Protein AF-A0A2V7Z4X5-F1 (afdb_monomer)

Secondary structure (DSSP, 8-state):
-HHHHHHHHHHHHHH-HHHHHHHHHHHHTT---------------TT-----------S--------HHHHHHHHHTT--TTSPP-------

Radius of gyration: 23.79 Å; Cα contacts (8 Å, |Δi|>4): 15; chains: 1; bounding box: 35×43×71 Å

Foldseek 3Di:
DVVVVVVVVVVVCVPDPPNVVVVVVCVVVVDDDDDDDDDDDPDPDPDDDDPDDPDPDDPDDPDDDQDPVNCVVCVVVPHHPPDDDDPDPPDD

Sequence (92 aa):
MLRELRRALSEAISESSEINRTLRKIREEGYSLYLLVDCKREIEDPEAVPLTAPRWPSSSEPTFQIDVRDLSFLKSIGIDPTRRLRRRKVTS

pLDDT: mean 78.41, std 15.67, range [45.25, 96.69]

Mean predicted aligned error: 17.59 Å

Solvent-accessible surface area (backbone atoms only — not comparable to full-atom values): 6427 Å² total; per-residue (Å²): 105,74,68,56,52,53,49,53,51,52,49,56,49,69,72,31,67,68,56,50,55,50,56,48,52,46,43,74,74,69,52,85,89,83,89,84,88,82,84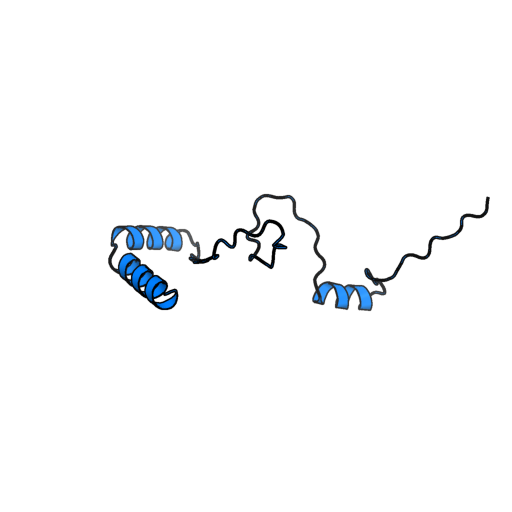,81,77,85,68,96,54,102,79,74,74,87,78,78,71,85,79,69,85,64,98,60,79,90,73,90,77,84,52,77,67,52,52,54,52,36,44,73,77,72,44,56,92,84,59,82,80,78,80,76,81,79,81,128

Structure (mmCIF, N/CA/C/O backbone):
data_AF-A0A2V7Z4X5-F1
#
_entry.id   AF-A0A2V7Z4X5-F1
#
loop_
_atom_site.group_PDB
_atom_site.id
_atom_site.type_symbol
_atom_site.label_atom_id
_atom_site.label_alt_id
_atom_site.label_comp_id
_atom_site.label_asym_id
_atom_site.label_entity_id
_atom_site.label_seq_id
_atom_site.pdbx_PDB_ins_code
_atom_site.Cartn_x
_atom_site.Cartn_y
_atom_site.Cartn_z
_atom_site.occupancy
_atom_site.B_iso_or_equiv
_atom_site.auth_seq_id
_atom_site.auth_comp_id
_atom_site.auth_asym_id
_atom_site.auth_atom_id
_atom_site.pdbx_PDB_model_num
ATOM 1 N N . MET A 1 1 ? 20.269 1.574 -0.510 1.00 75.69 1 MET A N 1
ATOM 2 C CA . MET A 1 1 ? 19.117 2.344 -1.035 1.00 75.69 1 MET A CA 1
ATOM 3 C C . MET A 1 1 ? 17.748 1.712 -0.791 1.00 75.69 1 MET A C 1
ATOM 5 O O . MET A 1 1 ? 17.093 2.140 0.141 1.00 75.69 1 MET A O 1
ATOM 9 N N . LEU A 1 2 ? 17.271 0.709 -1.549 1.00 79.62 2 LEU A N 1
ATOM 10 C CA . LEU A 1 2 ? 15.862 0.253 -1.419 1.00 79.62 2 LEU A CA 1
ATOM 11 C C . LEU A 1 2 ? 15.498 -0.283 -0.025 1.00 79.62 2 LEU A C 1
ATOM 13 O O . LEU A 1 2 ? 14.407 -0.038 0.483 1.00 79.62 2 LEU A O 1
ATOM 17 N N . ARG A 1 3 ? 16.434 -0.982 0.624 1.00 84.06 3 ARG A N 1
ATOM 18 C CA . ARG A 1 3 ? 16.268 -1.442 2.011 1.00 84.06 3 ARG A CA 1
ATOM 19 C C . ARG A 1 3 ? 16.202 -0.286 3.012 1.00 84.06 3 ARG A C 1
ATOM 21 O O . ARG A 1 3 ? 15.413 -0.352 3.947 1.00 84.06 3 ARG A O 1
ATOM 28 N N . GLU A 1 4 ? 17.004 0.757 2.810 1.00 86.62 4 GLU A N 1
ATOM 29 C CA . GLU A 1 4 ? 17.007 1.953 3.665 1.00 86.62 4 GLU A CA 1
ATOM 30 C C . GLU A 1 4 ? 15.722 2.754 3.477 1.00 86.62 4 GLU A C 1
ATOM 32 O O . GLU A 1 4 ? 15.101 3.116 4.467 1.00 86.62 4 GLU A O 1
ATOM 37 N N . LEU A 1 5 ? 15.264 2.937 2.233 1.00 86.94 5 LEU A N 1
ATOM 38 C CA . LEU A 1 5 ? 13.983 3.579 1.935 1.00 86.94 5 LEU A CA 1
ATOM 39 C C . LEU A 1 5 ? 12.820 2.819 2.579 1.00 86.94 5 LEU A C 1
ATOM 41 O O . LEU A 1 5 ? 11.973 3.425 3.225 1.00 86.94 5 LEU A O 1
ATOM 45 N N . ARG A 1 6 ? 12.801 1.483 2.463 1.00 85.88 6 ARG A N 1
ATOM 46 C CA . ARG A 1 6 ? 11.792 0.652 3.134 1.00 85.88 6 ARG A CA 1
ATOM 47 C C . ARG A 1 6 ? 11.815 0.854 4.649 1.00 85.88 6 ARG A C 1
ATOM 49 O O . ARG A 1 6 ? 10.751 0.946 5.255 1.00 85.88 6 ARG A O 1
ATOM 56 N N . ARG A 1 7 ? 13.004 0.892 5.257 1.00 89.75 7 ARG A N 1
ATOM 57 C CA . ARG A 1 7 ? 13.153 1.105 6.701 1.00 89.75 7 ARG A CA 1
ATOM 58 C C . ARG A 1 7 ? 12.644 2.490 7.106 1.00 89.75 7 ARG A C 1
ATOM 60 O O . ARG A 1 7 ? 11.796 2.559 7.984 1.00 89.75 7 ARG A O 1
ATOM 67 N N . ALA A 1 8 ? 13.083 3.540 6.415 1.00 92.19 8 ALA A N 1
ATOM 68 C CA . ALA A 1 8 ? 12.673 4.917 6.675 1.00 92.19 8 ALA A CA 1
ATOM 69 C C . ALA A 1 8 ? 11.159 5.119 6.500 1.00 92.19 8 ALA A C 1
ATOM 71 O O . ALA A 1 8 ? 10.520 5.741 7.341 1.00 92.19 8 ALA A O 1
ATOM 72 N N . LEU A 1 9 ? 10.559 4.534 5.455 1.00 90.25 9 LEU A N 1
ATOM 73 C CA . LEU A 1 9 ? 9.106 4.553 5.260 1.00 90.25 9 LEU A CA 1
ATOM 74 C C . LEU A 1 9 ? 8.369 3.833 6.390 1.00 90.25 9 LEU A C 1
ATOM 76 O O . LEU A 1 9 ? 7.367 4.337 6.886 1.00 90.25 9 LEU A O 1
ATOM 80 N N . SER A 1 10 ? 8.854 2.661 6.808 1.00 89.12 10 SER A N 1
ATOM 81 C CA . SER A 1 10 ? 8.236 1.910 7.904 1.00 89.12 10 SER A CA 1
ATOM 82 C C . SER A 1 10 ? 8.283 2.686 9.219 1.00 89.12 10 SER A C 1
ATOM 84 O O . SER A 1 10 ? 7.315 2.654 9.975 1.00 89.12 10 SER A O 1
ATOM 86 N N . GLU A 1 11 ? 9.393 3.367 9.490 1.00 94.00 11 GLU A N 1
ATOM 87 C CA . GLU A 1 11 ? 9.598 4.188 10.685 1.00 94.00 11 GLU A CA 1
ATOM 88 C C . GLU A 1 11 ? 8.674 5.413 10.665 1.00 94.00 11 GLU A C 1
ATOM 90 O O . GLU A 1 11 ? 7.851 5.564 11.565 1.00 94.00 11 GLU A O 1
ATOM 95 N N . ALA A 1 12 ? 8.661 6.173 9.565 1.00 93.31 12 ALA A N 1
ATOM 96 C CA . ALA A 1 12 ? 7.779 7.329 9.387 1.00 93.31 12 ALA A CA 1
ATOM 97 C C . ALA A 1 12 ? 6.280 6.978 9.484 1.00 93.31 12 ALA A C 1
ATOM 99 O O . ALA A 1 12 ? 5.497 7.721 10.079 1.00 93.31 12 ALA A O 1
ATOM 100 N N . ILE A 1 13 ? 5.862 5.834 8.927 1.00 91.00 13 ILE A N 1
ATOM 101 C CA . ILE A 1 13 ? 4.478 5.344 9.053 1.00 91.00 13 ILE A CA 1
ATOM 102 C C . ILE A 1 13 ? 4.161 4.995 10.509 1.00 91.00 13 ILE A C 1
ATOM 104 O O . ILE A 1 13 ? 3.078 5.320 10.995 1.00 91.00 13 ILE A O 1
ATOM 108 N N . SER A 1 14 ? 5.092 4.337 11.200 1.00 89.94 14 SER A N 1
ATOM 109 C CA . SER A 1 14 ? 4.885 3.895 12.582 1.00 89.94 14 SER A CA 1
ATOM 110 C C . SER A 1 14 ? 4.796 5.076 13.550 1.00 89.94 14 SER A C 1
ATOM 112 O O . SER A 1 14 ? 3.980 5.039 14.468 1.00 89.94 14 SER A O 1
ATOM 114 N N . GLU A 1 15 ? 5.577 6.133 13.322 1.00 95.62 15 GLU A N 1
ATOM 115 C CA . GLU A 1 15 ? 5.591 7.351 14.143 1.00 95.62 15 GLU A CA 1
ATOM 116 C C . GLU A 1 15 ? 4.387 8.271 13.887 1.00 95.62 15 GLU A C 1
ATOM 118 O O . GLU A 1 15 ? 3.993 9.047 14.761 1.00 95.62 15 GLU A O 1
ATOM 123 N N . SER A 1 16 ? 3.750 8.172 12.717 1.00 96.38 16 SER A N 1
ATOM 124 C CA . SER A 1 16 ? 2.594 9.002 12.380 1.00 96.38 16 SER A CA 1
ATOM 125 C C . SER A 1 16 ? 1.299 8.470 13.002 1.00 96.38 16 SER A C 1
ATOM 127 O O . SER A 1 16 ? 0.703 7.480 12.565 1.00 96.38 16 SER A O 1
ATOM 129 N N . SER A 1 17 ? 0.805 9.175 14.019 1.00 94.81 17 SER A N 1
ATOM 130 C CA . SER A 1 17 ? -0.480 8.874 14.663 1.00 94.81 17 SER A CA 1
ATOM 131 C C . SER A 1 17 ? -1.673 9.029 13.708 1.00 94.81 17 SER A C 1
ATOM 133 O O . SER A 1 17 ? -2.641 8.268 13.791 1.00 94.81 17 SER A O 1
ATOM 135 N N . GLU A 1 18 ? -1.592 9.968 12.764 1.00 96.69 18 GLU A N 1
ATOM 136 C CA . GLU A 1 18 ? -2.625 10.212 11.756 1.00 96.69 18 GLU A CA 1
ATOM 137 C C . GLU A 1 18 ? -2.738 9.054 10.758 1.00 96.69 18 GLU A C 1
ATOM 139 O O . GLU A 1 18 ? -3.842 8.553 10.512 1.00 96.69 18 GLU A O 1
ATOM 144 N N . ILE A 1 19 ? -1.602 8.566 10.242 1.00 93.94 19 ILE A N 1
ATOM 145 C CA . ILE A 1 19 ? -1.578 7.408 9.339 1.00 93.94 19 ILE A CA 1
ATOM 146 C C . ILE A 1 19 ? -2.141 6.184 10.062 1.00 93.94 19 ILE A C 1
ATOM 148 O O . ILE A 1 19 ? -3.046 5.528 9.547 1.00 93.94 19 ILE A O 1
ATOM 152 N N . ASN A 1 20 ? -1.693 5.920 11.290 1.00 92.38 20 ASN A N 1
ATOM 153 C CA . ASN A 1 20 ? -2.185 4.798 12.091 1.00 92.38 20 ASN A CA 1
ATOM 154 C C . ASN A 1 20 ? -3.703 4.849 12.329 1.00 92.38 20 ASN A C 1
ATOM 156 O O . ASN A 1 20 ? -4.380 3.818 12.253 1.00 92.38 20 ASN A O 1
ATOM 160 N N . ARG A 1 21 ? -4.265 6.040 12.581 1.00 95.94 21 ARG A N 1
ATOM 161 C CA . ARG A 1 21 ? -5.717 6.226 12.730 1.00 95.94 21 ARG A CA 1
ATOM 162 C C . ARG A 1 21 ? -6.458 5.876 11.441 1.00 95.94 21 ARG A C 1
ATOM 164 O O . ARG A 1 21 ? -7.491 5.213 11.498 1.00 95.94 21 ARG A O 1
ATOM 171 N N . THR A 1 22 ? -5.939 6.299 10.295 1.00 94.94 22 THR A N 1
ATOM 172 C CA . THR A 1 22 ? -6.550 6.038 8.985 1.00 94.94 22 THR A CA 1
ATOM 173 C C . THR A 1 22 ? -6.447 4.563 8.594 1.00 94.94 22 THR A C 1
ATOM 175 O O . THR A 1 22 ? -7.454 3.965 8.223 1.00 94.94 22 THR A O 1
ATOM 178 N N . LEU A 1 23 ? -5.279 3.934 8.776 1.00 91.62 23 LEU A N 1
ATOM 179 C CA . LEU A 1 23 ? -5.086 2.496 8.543 1.00 91.62 23 LEU A CA 1
ATOM 180 C C . LEU A 1 23 ? -6.052 1.652 9.384 1.00 91.62 23 LEU A C 1
ATOM 182 O O . LEU A 1 23 ? -6.572 0.642 8.910 1.00 91.62 23 LEU A O 1
ATOM 186 N N . ARG A 1 24 ? -6.315 2.068 10.630 1.00 92.69 24 ARG A N 1
ATOM 187 C CA . ARG A 1 24 ? -7.273 1.386 11.502 1.00 92.69 24 ARG A CA 1
ATOM 188 C C . ARG A 1 24 ? -8.694 1.456 10.951 1.00 92.69 24 ARG A C 1
ATOM 190 O O . ARG A 1 24 ? -9.315 0.407 10.848 1.00 92.69 24 ARG A O 1
ATOM 197 N N . LYS A 1 25 ? -9.164 2.640 10.548 1.00 96.62 25 LYS A N 1
ATOM 198 C CA . LYS A 1 25 ? -10.495 2.805 9.938 1.00 96.62 25 LYS A CA 1
ATOM 199 C C . LYS A 1 25 ? -10.666 1.922 8.703 1.00 96.62 25 LYS A C 1
ATOM 201 O O . LYS A 1 25 ? -11.635 1.185 8.606 1.00 96.62 25 LYS A O 1
ATOM 206 N N . ILE A 1 26 ? -9.669 1.912 7.815 1.00 94.62 26 ILE A N 1
ATOM 207 C CA . ILE A 1 26 ? -9.697 1.087 6.598 1.00 94.62 26 ILE A CA 1
ATOM 208 C C . ILE A 1 26 ? -9.805 -0.410 6.944 1.00 94.62 26 ILE A C 1
ATOM 210 O O . ILE A 1 26 ? -10.549 -1.149 6.302 1.00 94.62 26 ILE A O 1
ATOM 214 N N . ARG A 1 27 ? -9.101 -0.868 7.988 1.00 91.88 27 ARG A N 1
ATOM 215 C CA . ARG A 1 27 ? -9.218 -2.253 8.472 1.00 91.88 27 ARG A CA 1
ATOM 216 C C . ARG A 1 27 ? -10.566 -2.549 9.130 1.00 9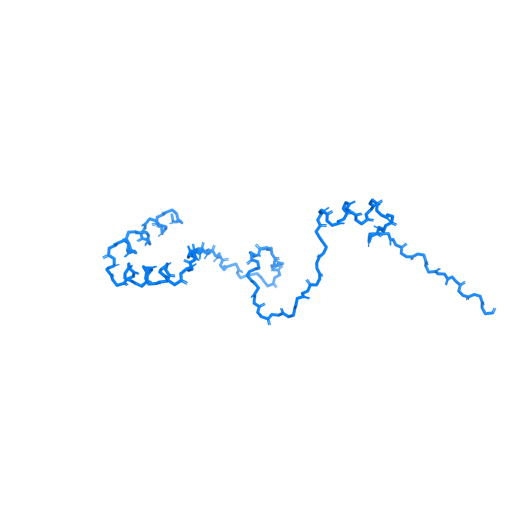1.88 27 ARG A C 1
ATOM 218 O O . ARG A 1 27 ? -11.063 -3.658 8.974 1.00 91.88 27 ARG A O 1
ATOM 225 N N . GLU A 1 28 ? -11.133 -1.601 9.873 1.00 96.44 28 GLU A N 1
ATOM 226 C CA . GLU A 1 28 ? -12.470 -1.717 10.483 1.00 96.44 28 GLU A CA 1
ATOM 227 C C . GLU A 1 28 ? -13.570 -1.809 9.417 1.00 96.44 28 GLU A C 1
ATOM 229 O O . GLU A 1 28 ? -14.541 -2.536 9.599 1.00 96.44 28 GLU A O 1
ATOM 234 N N . GLU A 1 29 ? -13.370 -1.165 8.268 1.00 96.19 29 GLU A N 1
ATOM 235 C CA . GLU A 1 29 ? -14.220 -1.294 7.079 1.00 96.19 29 GLU A CA 1
ATOM 236 C C . GLU A 1 29 ? -14.016 -2.627 6.321 1.00 96.19 29 GLU A C 1
ATOM 238 O O . GLU A 1 29 ? -14.715 -2.901 5.348 1.00 96.19 29 GLU A O 1
ATOM 243 N N . GLY A 1 30 ? -13.092 -3.485 6.773 1.00 94.31 30 GLY A N 1
ATOM 244 C CA . GLY A 1 30 ? -12.862 -4.828 6.229 1.00 94.31 30 GLY A CA 1
ATOM 245 C C . GLY A 1 30 ? -11.828 -4.905 5.104 1.00 94.31 30 GLY A C 1
ATOM 246 O O . GLY A 1 30 ? -11.624 -5.978 4.532 1.00 94.31 30 GLY A O 1
ATOM 247 N N . TYR A 1 31 ? -11.139 -3.809 4.786 1.00 93.50 31 TYR A N 1
ATOM 248 C CA . TYR A 1 31 ? -10.126 -3.801 3.734 1.00 93.50 31 TYR A CA 1
ATOM 249 C C . TYR A 1 31 ? -8.757 -4.275 4.238 1.00 93.50 31 TYR A C 1
ATOM 251 O O . TYR A 1 31 ? -8.345 -4.031 5.375 1.00 93.50 31 TYR A O 1
ATOM 259 N N . SER A 1 32 ? -8.010 -4.920 3.340 1.00 87.44 32 SER A N 1
ATOM 260 C CA . SER A 1 32 ? -6.595 -5.252 3.532 1.00 87.44 32 SER A CA 1
ATOM 261 C C . SER A 1 32 ? -5.726 -4.318 2.695 1.00 87.44 32 SER A C 1
ATOM 263 O O . SER A 1 32 ? -5.969 -4.137 1.505 1.00 87.44 32 SER A O 1
ATOM 265 N N . LEU A 1 33 ? -4.710 -3.724 3.319 1.00 83.69 33 LEU A N 1
ATOM 266 C CA . LEU A 1 33 ? -3.829 -2.734 2.699 1.00 83.69 33 LEU 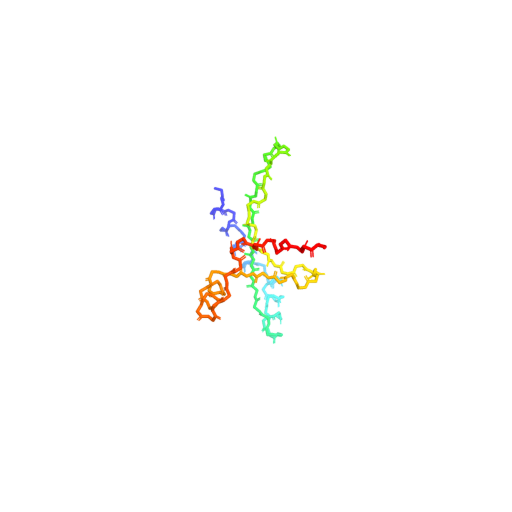A CA 1
ATOM 267 C C . LEU A 1 33 ? -2.480 -3.345 2.325 1.00 83.69 33 LEU A C 1
ATOM 269 O O . LEU A 1 33 ? -1.846 -4.018 3.137 1.00 83.69 33 LEU A O 1
ATOM 273 N N . TYR A 1 34 ? -2.016 -3.024 1.119 1.00 82.44 34 TYR A N 1
ATOM 274 C CA . TYR A 1 34 ? -0.688 -3.365 0.624 1.00 82.44 34 TYR A CA 1
ATOM 275 C C . TYR A 1 34 ? -0.053 -2.120 0.008 1.00 82.44 34 TYR A C 1
ATOM 277 O O . TYR A 1 34 ? -0.648 -1.491 -0.865 1.00 82.44 34 TYR A O 1
ATOM 285 N N . LEU A 1 35 ? 1.156 -1.774 0.450 1.00 81.19 35 LEU A N 1
ATOM 286 C CA . LEU A 1 35 ? 1.942 -0.690 -0.134 1.00 81.19 35 LEU A CA 1
ATOM 287 C C . LEU A 1 35 ? 3.040 -1.300 -1.007 1.00 81.19 35 LEU A C 1
ATOM 289 O O . LEU A 1 35 ? 3.935 -1.979 -0.499 1.00 81.19 35 LEU A O 1
ATOM 293 N N . LEU A 1 36 ? 2.964 -1.071 -2.317 1.00 82.06 36 LEU A N 1
ATOM 294 C CA . LEU A 1 36 ? 4.000 -1.478 -3.260 1.00 82.06 36 LEU A CA 1
ATOM 295 C C . LEU A 1 36 ? 4.901 -0.279 -3.549 1.00 82.06 36 LEU A C 1
ATOM 297 O O . LEU A 1 36 ? 4.436 0.748 -4.033 1.00 82.06 36 LEU A O 1
ATOM 301 N N . VAL A 1 37 ? 6.191 -0.424 -3.258 1.00 77.31 37 VAL A N 1
ATOM 302 C CA . VAL A 1 37 ? 7.207 0.563 -3.627 1.00 77.31 37 VAL A CA 1
ATOM 303 C C . VAL A 1 37 ? 7.934 0.023 -4.849 1.00 77.31 37 VAL A C 1
ATOM 305 O O . VAL A 1 37 ? 8.711 -0.924 -4.731 1.00 77.31 37 VAL A O 1
ATOM 308 N N . ASP A 1 38 ? 7.647 0.601 -6.012 1.00 75.94 38 ASP A N 1
ATOM 309 C CA . ASP A 1 38 ? 8.372 0.321 -7.249 1.00 75.94 38 ASP A CA 1
ATOM 310 C C . ASP A 1 38 ? 9.380 1.446 -7.505 1.00 75.94 38 ASP A C 1
ATOM 312 O O . ASP A 1 38 ? 9.056 2.631 -7.413 1.00 75.94 38 ASP A O 1
ATOM 316 N N . CYS A 1 39 ? 10.621 1.072 -7.794 1.00 74.00 39 CYS A N 1
ATOM 317 C CA . CYS A 1 39 ? 11.685 2.008 -8.122 1.00 74.00 39 CYS A CA 1
ATOM 318 C C . CYS A 1 39 ? 12.206 1.649 -9.504 1.00 74.00 39 CYS A C 1
ATOM 320 O O . CYS A 1 39 ? 13.138 0.855 -9.650 1.00 74.00 39 CYS A O 1
ATOM 322 N N . LYS A 1 40 ? 11.598 2.253 -10.523 1.00 78.00 40 LYS A N 1
ATOM 323 C CA . LYS A 1 40 ? 12.105 2.167 -11.885 1.00 78.00 40 LYS A CA 1
ATOM 324 C C . LYS A 1 40 ? 13.195 3.208 -12.059 1.00 78.00 40 LYS A C 1
ATOM 326 O O . LYS A 1 40 ? 12.997 4.387 -11.785 1.00 78.00 40 LYS A O 1
ATOM 331 N N . ARG A 1 41 ? 14.361 2.753 -12.502 1.00 74.75 41 ARG A N 1
ATOM 332 C CA . ARG A 1 41 ? 15.375 3.650 -13.039 1.00 74.75 41 ARG A CA 1
ATOM 333 C C . ARG A 1 41 ? 14.833 4.133 -14.378 1.00 74.75 41 ARG A C 1
ATOM 335 O O . ARG A 1 41 ? 14.575 3.296 -15.239 1.00 74.75 41 ARG A O 1
ATOM 342 N N . GLU A 1 42 ? 14.631 5.436 -14.536 1.00 63.53 42 GLU A N 1
ATOM 343 C CA . GLU A 1 42 ? 14.426 6.014 -15.863 1.00 63.53 42 GLU A CA 1
ATOM 344 C C . GLU A 1 42 ? 15.696 5.731 -16.664 1.00 63.53 42 GLU A C 1
ATOM 346 O O . GLU A 1 42 ? 16.759 6.307 -16.436 1.00 63.53 42 GLU A O 1
ATOM 351 N N . ILE A 1 43 ? 15.615 4.715 -17.513 1.00 59.03 43 ILE A N 1
ATOM 352 C CA . ILE A 1 43 ? 16.530 4.553 -18.624 1.00 59.03 43 ILE A CA 1
ATOM 353 C C . ILE A 1 43 ? 15.830 5.317 -19.741 1.00 59.03 43 ILE A C 1
ATOM 355 O O . ILE A 1 43 ? 14.749 4.915 -20.169 1.00 59.03 43 ILE A O 1
ATOM 359 N N . GLU A 1 44 ? 16.398 6.447 -20.151 1.00 54.66 44 GLU A N 1
ATOM 360 C CA . GLU A 1 44 ? 16.041 7.094 -21.412 1.00 54.66 44 GLU A CA 1
ATOM 361 C C . GLU A 1 44 ? 16.449 6.146 -22.550 1.00 54.66 44 GLU A C 1
ATOM 363 O O . GLU A 1 44 ? 17.531 6.261 -23.115 1.00 54.66 44 GLU A O 1
ATOM 368 N N . ASP A 1 45 ? 15.621 5.142 -22.832 1.00 51.22 45 ASP A N 1
ATOM 369 C CA . ASP A 1 45 ? 15.760 4.290 -24.008 1.00 51.22 45 ASP A CA 1
ATOM 370 C C . ASP A 1 45 ? 14.366 4.077 -24.628 1.00 51.22 45 ASP A C 1
ATOM 37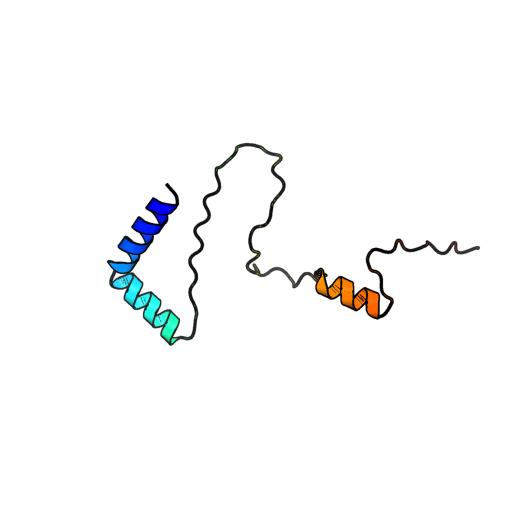2 O O . ASP A 1 45 ? 13.505 3.442 -24.006 1.00 51.22 45 ASP A O 1
ATOM 376 N N . PRO A 1 46 ? 14.086 4.651 -25.813 1.00 52.84 46 PRO A N 1
ATOM 377 C CA . PRO A 1 46 ? 12.756 4.647 -26.421 1.00 52.84 46 PRO A CA 1
ATOM 378 C C . PRO A 1 46 ? 12.252 3.267 -26.899 1.00 52.84 46 PRO A C 1
ATOM 380 O O . PRO A 1 46 ? 11.145 3.200 -27.429 1.00 52.84 46 PRO A O 1
ATOM 383 N N . GLU A 1 47 ? 12.988 2.166 -26.688 1.00 49.91 47 GLU A N 1
ATOM 384 C CA . GLU A 1 47 ? 12.587 0.804 -27.101 1.00 49.91 47 GLU A CA 1
ATOM 385 C C . GLU A 1 47 ? 12.475 -0.238 -25.961 1.00 49.91 47 GLU A C 1
ATOM 387 O O . GLU A 1 47 ? 12.584 -1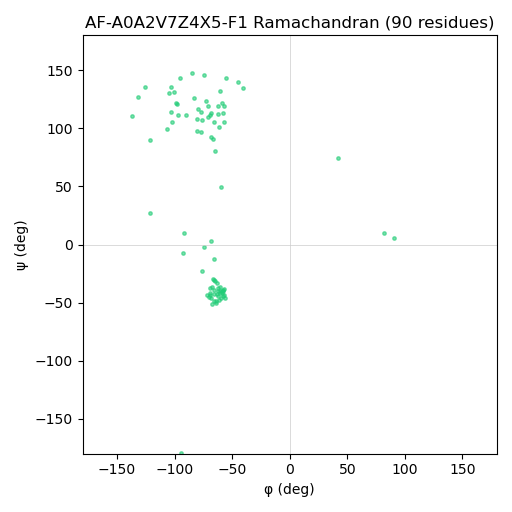.448 -26.179 1.00 49.91 47 GLU A O 1
ATOM 392 N N . ALA A 1 48 ? 12.197 0.173 -24.720 1.00 48.06 48 ALA A N 1
ATOM 393 C CA . ALA A 1 48 ? 12.005 -0.784 -23.625 1.00 48.06 48 ALA A CA 1
ATOM 394 C C . ALA A 1 48 ? 10.586 -1.405 -23.603 1.00 48.06 48 ALA A C 1
ATOM 396 O O . ALA A 1 48 ? 9.628 -0.857 -23.057 1.00 48.06 48 ALA A O 1
ATOM 397 N N . VAL A 1 49 ? 10.480 -2.607 -24.176 1.00 53.69 49 VAL A N 1
ATOM 398 C CA . VAL A 1 49 ? 9.371 -3.576 -24.059 1.00 53.69 49 VAL A CA 1
ATOM 399 C C . VAL A 1 49 ? 8.824 -3.659 -22.615 1.00 53.69 49 VAL A C 1
ATOM 401 O O . VAL A 1 49 ? 9.615 -3.794 -21.677 1.00 53.69 49 VAL A O 1
ATOM 404 N N . PRO A 1 50 ? 7.493 -3.656 -22.379 1.00 47.91 50 PRO A N 1
ATOM 405 C CA . PRO A 1 50 ? 6.955 -3.655 -21.023 1.00 47.91 50 PRO A CA 1
ATOM 406 C C . PRO A 1 50 ? 7.039 -5.054 -20.398 1.00 47.91 50 PRO A C 1
ATOM 408 O O . PRO A 1 50 ? 6.160 -5.901 -20.574 1.00 47.91 50 PRO A O 1
ATOM 411 N N . LEU A 1 51 ? 8.090 -5.292 -19.615 1.00 55.41 51 LEU A N 1
ATOM 412 C CA . LEU A 1 51 ? 8.174 -6.439 -18.716 1.00 55.41 51 LEU A CA 1
ATOM 413 C C . LEU A 1 51 ? 7.302 -6.190 -17.474 1.00 55.41 51 LEU A C 1
ATOM 415 O O . LEU A 1 51 ? 7.626 -5.384 -16.606 1.00 55.41 51 LEU A O 1
ATOM 419 N N . THR A 1 52 ? 6.176 -6.908 -17.429 1.00 54.19 52 THR A N 1
ATOM 420 C CA . THR A 1 52 ? 5.515 -7.435 -16.218 1.00 54.19 52 THR A CA 1
ATOM 421 C C . THR A 1 52 ? 5.439 -6.498 -15.006 1.00 54.19 52 THR A C 1
ATOM 423 O O . THR A 1 52 ? 6.082 -6.726 -13.984 1.00 54.1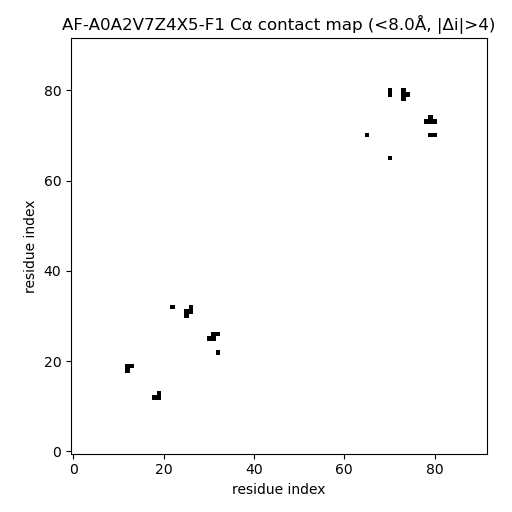9 52 THR A O 1
ATOM 426 N N . ALA A 1 53 ? 4.560 -5.498 -15.073 1.00 53.38 53 ALA A N 1
ATOM 427 C CA . ALA A 1 53 ? 3.931 -4.968 -13.865 1.00 53.38 53 ALA A CA 1
ATOM 428 C C . ALA A 1 53 ? 2.865 -5.969 -13.362 1.00 53.38 53 ALA A C 1
ATOM 430 O O . ALA A 1 53 ? 2.195 -6.595 -14.194 1.00 53.38 53 ALA A O 1
ATOM 431 N N . PRO A 1 54 ? 2.648 -6.120 -12.041 1.00 45.25 54 PRO A N 1
ATOM 432 C CA . PRO A 1 54 ? 1.440 -6.762 -11.550 1.00 45.25 54 PRO A CA 1
ATOM 433 C C . PRO A 1 54 ? 0.257 -5.904 -12.004 1.00 45.25 54 PRO A C 1
ATOM 435 O O . PRO A 1 54 ? 0.114 -4.754 -11.593 1.00 45.25 54 PRO A O 1
ATOM 438 N N . ARG A 1 55 ? -0.558 -6.445 -12.914 1.00 52.03 55 ARG A N 1
ATOM 439 C CA . ARG A 1 55 ? -1.773 -5.787 -13.392 1.00 52.03 55 ARG A CA 1
ATOM 440 C C . ARG A 1 55 ? -2.765 -5.755 -12.235 1.00 52.03 55 ARG A C 1
ATOM 442 O O . ARG A 1 55 ?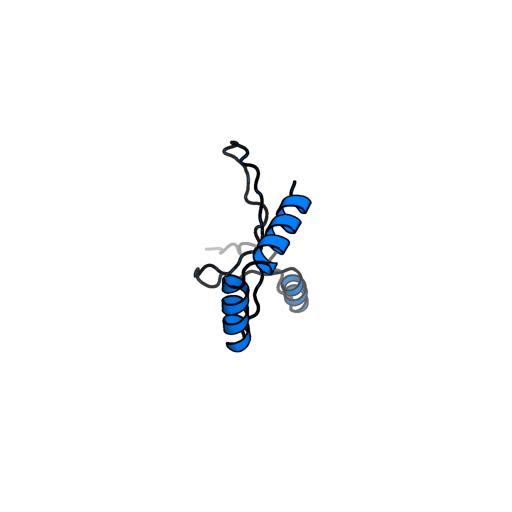 -3.508 -6.708 -12.025 1.00 52.03 55 ARG A O 1
ATOM 449 N N . TRP A 1 56 ? -2.773 -4.673 -11.465 1.00 47.50 56 TRP A N 1
ATOM 450 C CA . TRP A 1 56 ? -4.019 -4.275 -10.822 1.00 47.50 56 TRP A CA 1
ATOM 451 C C . TRP A 1 56 ? -5.016 -4.010 -11.950 1.00 47.50 56 TRP A C 1
ATOM 453 O O . TRP A 1 56 ? -4.624 -3.367 -12.929 1.00 47.50 56 TRP A O 1
ATOM 463 N N . PRO A 1 57 ? -6.248 -4.541 -11.885 1.00 49.81 57 PRO A N 1
ATOM 464 C CA . PRO A 1 57 ? -7.236 -4.275 -12.911 1.00 49.81 57 PRO A CA 1
ATOM 465 C C . PRO A 1 57 ? -7.599 -2.790 -12.822 1.00 49.81 57 PRO A C 1
ATOM 467 O O . PRO A 1 57 ? -8.486 -2.389 -12.074 1.00 49.81 57 PRO A O 1
ATOM 470 N N . SER A 1 58 ? -6.880 -1.955 -13.575 1.00 53.31 58 SER A N 1
ATOM 471 C CA . SER A 1 58 ? -7.452 -0.718 -14.077 1.00 53.31 58 SER A CA 1
ATOM 472 C C . SER A 1 58 ? -8.710 -1.109 -14.846 1.00 53.31 58 SER A C 1
ATOM 474 O O . SER A 1 58 ? -8.751 -2.175 -15.464 1.00 53.31 58 SER A O 1
ATOM 476 N N . SER A 1 59 ? -9.737 -0.273 -14.738 1.00 57.94 59 SER A N 1
ATOM 477 C CA . SER A 1 59 ? -11.109 -0.420 -15.237 1.00 57.94 59 SER A CA 1
ATOM 478 C C . SER A 1 59 ? -11.233 -0.582 -16.765 1.00 57.94 59 SER A C 1
ATOM 480 O O . SER A 1 59 ? -11.993 0.126 -17.418 1.00 57.94 59 SER A O 1
ATOM 482 N N . SER A 1 60 ? -10.457 -1.487 -17.346 1.00 60.50 60 SER A N 1
ATOM 483 C CA . SER A 1 60 ? -10.529 -1.946 -18.723 1.00 60.50 60 SER A CA 1
ATOM 484 C C . SER A 1 60 ? -11.361 -3.224 -18.760 1.00 60.50 60 SER A C 1
ATOM 486 O O . SER A 1 60 ? -11.322 -4.020 -17.818 1.00 60.50 60 SER A O 1
ATOM 488 N N . GLU A 1 61 ? -12.159 -3.383 -19.816 1.00 67.62 61 GLU A N 1
ATOM 489 C CA . GLU A 1 61 ? -13.004 -4.558 -20.033 1.00 67.62 61 GLU A CA 1
ATOM 490 C C . GLU A 1 61 ? -12.239 -5.858 -19.748 1.00 67.62 61 GLU A C 1
ATOM 492 O O . GLU A 1 61 ? -11.056 -5.965 -20.101 1.00 67.62 61 GLU A O 1
ATOM 497 N N . PRO A 1 62 ? -12.886 -6.855 -19.115 1.00 65.06 62 PRO A N 1
ATOM 498 C CA . PRO A 1 62 ? -12.238 -8.115 -18.795 1.00 65.06 62 PRO A CA 1
ATOM 499 C C . PRO A 1 62 ? -11.694 -8.742 -20.079 1.00 65.06 62 PRO A C 1
ATOM 501 O O . PRO A 1 62 ? -12.431 -9.258 -20.917 1.00 65.06 62 PRO A O 1
ATOM 504 N N . THR A 1 63 ? -10.375 -8.679 -20.243 1.00 77.75 63 THR A N 1
ATOM 505 C CA . THR A 1 63 ? -9.701 -9.310 -21.369 1.00 77.75 63 THR A CA 1
ATOM 506 C C . THR A 1 63 ? -9.575 -10.784 -21.041 1.00 77.75 63 THR A C 1
ATOM 508 O O . THR A 1 63 ? -8.891 -11.146 -20.083 1.00 77.75 63 THR A O 1
ATOM 511 N N . PHE A 1 64 ? -10.224 -11.636 -21.829 1.00 81.25 64 PHE A N 1
ATOM 512 C CA . PHE A 1 64 ? -10.040 -13.074 -21.709 1.00 81.25 64 PHE A CA 1
ATOM 513 C C . PHE A 1 64 ? -8.560 -13.422 -21.927 1.00 81.25 64 PHE A C 1
ATOM 515 O O . PHE A 1 64 ? -7.980 -13.103 -22.967 1.00 81.25 64 PHE A O 1
ATOM 522 N N . GLN A 1 65 ? -7.945 -14.052 -20.928 1.00 82.56 65 GLN A N 1
ATOM 523 C CA . GLN A 1 65 ? -6.564 -14.524 -20.965 1.00 82.56 65 GLN A CA 1
ATOM 524 C C . GLN A 1 65 ? -6.554 -16.005 -20.611 1.00 82.56 65 GLN A C 1
ATOM 526 O O . GLN A 1 65 ? -7.229 -16.415 -19.675 1.00 82.56 65 GLN A O 1
ATOM 531 N N . ILE A 1 66 ? -5.795 -16.785 -21.376 1.00 84.31 66 ILE A N 1
ATOM 532 C CA . ILE A 1 66 ? -5.594 -18.217 -21.145 1.00 84.31 66 ILE A CA 1
ATOM 533 C C . ILE A 1 66 ? -4.257 -18.370 -20.423 1.00 84.31 66 ILE A C 1
ATOM 535 O O . ILE A 1 66 ? -3.226 -17.951 -20.962 1.00 84.31 66 ILE A O 1
ATOM 539 N N . ASP A 1 67 ? -4.259 -18.969 -19.233 1.00 86.94 67 ASP A N 1
ATOM 540 C CA . ASP A 1 67 ? -3.036 -19.286 -18.495 1.00 86.94 67 ASP A CA 1
ATOM 541 C C . ASP A 1 67 ? -2.544 -20.733 -18.742 1.00 86.94 67 ASP A C 1
ATOM 543 O O . ASP A 1 67 ? -3.105 -21.505 -19.523 1.00 86.94 67 ASP A O 1
ATOM 547 N N . VAL A 1 68 ? -1.436 -21.126 -18.102 1.00 86.19 68 VAL A N 1
ATOM 548 C CA . VAL A 1 68 ? -0.826 -22.460 -18.290 1.00 86.19 68 VAL A CA 1
ATOM 549 C C . VAL A 1 68 ? -1.716 -23.604 -17.772 1.00 86.19 68 VAL A C 1
ATOM 551 O O . VAL A 1 68 ? -1.673 -24.719 -18.310 1.00 86.19 68 VAL A O 1
ATOM 554 N N . ARG A 1 69 ? -2.531 -23.359 -16.740 1.00 85.38 69 ARG A N 1
ATOM 555 C CA . ARG A 1 69 ? -3.483 -24.350 -16.215 1.00 85.38 69 ARG A CA 1
ATOM 556 C C . ARG A 1 69 ? -4.634 -24.523 -17.196 1.00 85.38 69 ARG A C 1
ATOM 558 O O . ARG A 1 69 ? -4.970 -25.663 -17.525 1.00 85.38 69 ARG A O 1
ATOM 565 N N . ASP A 1 70 ? -5.138 -23.419 -17.738 1.00 89.31 70 ASP A N 1
ATOM 566 C CA . ASP A 1 70 ? -6.167 -23.427 -18.777 1.00 89.31 70 ASP A CA 1
ATOM 567 C C . ASP A 1 70 ? -5.690 -24.186 -20.020 1.00 89.31 70 ASP A C 1
ATOM 569 O O . ASP A 1 70 ? -6.421 -25.017 -20.553 1.00 89.31 70 ASP A O 1
ATOM 573 N N . LEU A 1 71 ? -4.433 -24.001 -20.444 1.00 90.69 71 LEU A N 1
ATOM 574 C CA . LEU A 1 71 ? -3.850 -24.762 -21.559 1.00 90.69 71 LEU A CA 1
ATOM 575 C C . LEU A 1 71 ? -3.869 -26.276 -21.320 1.00 90.69 71 LEU A C 1
ATOM 577 O O . LEU A 1 71 ? -4.104 -27.045 -22.254 1.00 90.69 71 LEU A O 1
ATOM 581 N N . SER A 1 72 ? -3.602 -26.708 -20.088 1.00 88.19 72 SER A N 1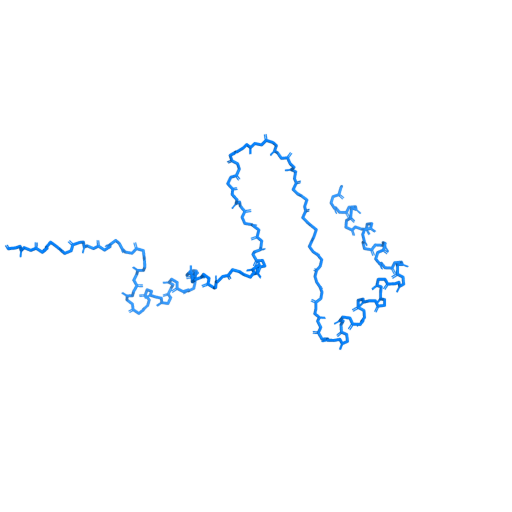
ATOM 582 C CA . SER A 1 72 ? -3.585 -28.131 -19.730 1.00 88.19 72 SER A CA 1
ATOM 583 C C . SER A 1 72 ? -4.992 -28.727 -19.777 1.00 88.19 72 SER A C 1
ATOM 585 O O . SER A 1 72 ? -5.183 -29.819 -20.315 1.00 88.19 72 SER A O 1
ATOM 587 N N . PHE A 1 73 ? -5.981 -27.985 -19.277 1.00 93.25 73 PHE A N 1
ATOM 588 C CA . PHE A 1 73 ? -7.389 -28.363 -19.345 1.00 93.25 73 PHE A CA 1
ATOM 589 C C . PHE A 1 73 ? -7.920 -28.380 -20.784 1.00 93.25 73 PHE A C 1
ATOM 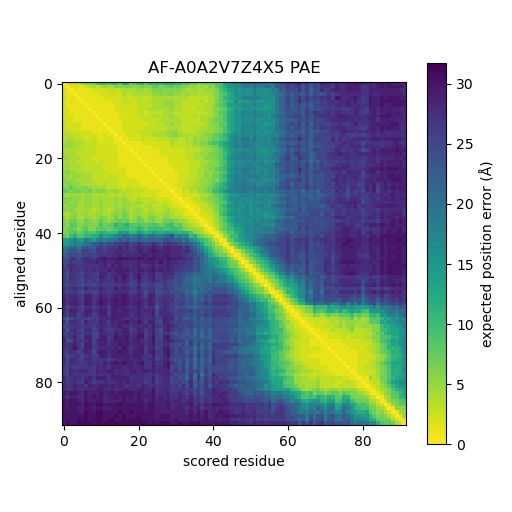591 O O . PHE A 1 73 ? -8.507 -29.367 -21.211 1.00 93.25 73 PHE A O 1
ATOM 598 N N . LEU A 1 74 ? -7.671 -27.330 -21.570 1.00 93.19 74 LEU A N 1
ATOM 599 C CA . LEU A 1 74 ? -8.126 -27.260 -22.960 1.00 93.19 74 LEU A CA 1
ATOM 600 C C . LEU A 1 74 ? -7.596 -28.453 -23.766 1.00 93.19 74 LEU A C 1
ATOM 602 O O . LEU A 1 74 ? -8.361 -29.119 -24.468 1.00 93.19 74 LEU A O 1
ATOM 606 N N . LYS A 1 75 ? -6.315 -28.800 -23.585 1.00 91.12 75 LYS A N 1
ATOM 607 C CA . LYS A 1 75 ? -5.718 -29.979 -24.223 1.00 91.12 75 LYS A CA 1
ATOM 608 C C . LYS A 1 75 ? -6.376 -31.287 -23.782 1.00 91.12 75 LYS A C 1
ATOM 610 O O . LYS A 1 75 ? -6.535 -32.169 -24.624 1.00 91.12 75 LYS A O 1
ATOM 615 N N . SER A 1 76 ? -6.774 -31.426 -22.514 1.00 92.31 76 SER A N 1
ATOM 616 C CA . SER A 1 76 ? -7.413 -32.656 -22.021 1.00 92.31 76 SER A CA 1
ATOM 617 C C . SER A 1 76 ? -8.794 -32.896 -22.636 1.00 92.31 76 SER A C 1
ATOM 619 O O . SER A 1 76 ? -9.166 -34.045 -22.861 1.00 92.31 76 SER A O 1
ATOM 621 N N . ILE A 1 77 ? -9.513 -31.829 -22.996 1.00 93.88 77 ILE A N 1
ATOM 622 C CA . ILE A 1 77 ? -10.796 -31.900 -23.715 1.00 93.88 77 ILE A CA 1
ATOM 623 C C . ILE A 1 77 ? -10.639 -31.845 -25.246 1.00 93.88 77 ILE A C 1
ATOM 625 O O . ILE A 1 77 ? -11.623 -31.724 -25.973 1.00 93.88 77 ILE A O 1
ATOM 629 N N . GLY A 1 78 ? -9.405 -31.940 -25.755 1.00 90.88 78 GLY A N 1
ATOM 630 C CA . GLY A 1 78 ? -9.107 -32.000 -27.189 1.00 90.88 78 GLY A CA 1
ATOM 631 C C . GLY A 1 78 ? -9.066 -30.647 -27.909 1.00 90.88 78 GLY A C 1
ATOM 632 O O . GLY A 1 78 ? -8.977 -30.614 -29.139 1.00 90.88 78 GLY A O 1
ATOM 633 N N . ILE A 1 79 ? -9.098 -29.534 -27.176 1.00 90.94 79 ILE A N 1
ATOM 634 C CA . ILE A 1 79 ? -8.951 -28.179 -27.713 1.00 90.94 79 ILE A CA 1
ATOM 635 C C . ILE A 1 79 ? -7.493 -27.745 -27.543 1.00 90.94 79 ILE A C 1
ATOM 637 O O . ILE A 1 79 ? -7.025 -27.498 -26.439 1.00 90.94 79 ILE A O 1
ATOM 641 N N . ASP A 1 80 ? -6.755 -27.606 -28.642 1.00 87.06 80 ASP A N 1
ATOM 642 C CA . ASP A 1 80 ? -5.403 -27.048 -28.595 1.00 87.06 80 ASP A CA 1
ATOM 643 C C . ASP A 1 80 ? -5.404 -25.627 -29.177 1.00 87.06 80 ASP A C 1
ATOM 645 O O . ASP A 1 80 ? -5.368 -25.475 -30.403 1.00 87.06 80 ASP A O 1
ATOM 649 N N . PRO A 1 81 ? -5.433 -24.580 -28.330 1.00 83.00 81 PRO A N 1
ATOM 650 C CA . PRO A 1 81 ? -5.446 -23.193 -28.792 1.00 83.00 81 PRO A CA 1
ATOM 651 C C . PRO A 1 81 ? -4.145 -22.786 -29.504 1.00 83.00 81 PRO A C 1
ATOM 653 O O . PRO A 1 81 ? -4.111 -21.751 -30.164 1.00 83.00 81 PRO A O 1
ATOM 656 N N . THR A 1 82 ? -3.080 -23.594 -29.422 1.00 82.19 82 THR A N 1
ATOM 657 C CA . THR A 1 82 ? -1.811 -23.359 -30.133 1.00 82.19 82 THR A CA 1
ATOM 658 C C . THR A 1 82 ? -1.750 -24.052 -31.498 1.00 82.19 82 THR A C 1
ATOM 660 O O . THR A 1 82 ? -0.830 -23.817 -32.291 1.00 82.19 82 THR A O 1
ATOM 663 N N . ARG A 1 83 ? -2.743 -24.890 -31.823 1.00 83.06 83 ARG A N 1
ATOM 664 C CA . ARG A 1 83 ? -2.795 -25.626 -33.086 1.00 83.06 83 ARG A CA 1
ATOM 665 C C . ARG A 1 83 ? -3.138 -24.685 -34.238 1.00 83.06 83 ARG A C 1
ATOM 667 O O . ARG A 1 83 ? -4.192 -24.057 -34.268 1.00 83.06 83 ARG A O 1
ATOM 674 N N . ARG A 1 84 ? -2.276 -24.646 -35.258 1.00 75.94 84 ARG A N 1
ATOM 675 C CA . ARG A 1 84 ? -2.544 -23.889 -36.490 1.00 75.94 84 ARG A CA 1
ATOM 676 C C . ARG A 1 84 ? -3.781 -24.455 -37.196 1.00 75.94 84 ARG A C 1
ATOM 678 O O . ARG A 1 84 ? -3.787 -25.615 -37.613 1.00 75.94 84 ARG A O 1
ATOM 685 N N . LEU A 1 85 ? -4.813 -23.624 -37.353 1.00 74.06 85 LEU A N 1
ATOM 686 C CA . LEU A 1 85 ? -6.008 -23.942 -38.136 1.00 74.06 85 LEU A CA 1
ATOM 687 C C . LEU A 1 85 ? -5.602 -24.303 -39.570 1.00 74.06 85 LEU A C 1
ATOM 689 O O . LEU A 1 85 ? -5.038 -23.486 -40.301 1.00 74.06 85 LEU A O 1
ATOM 693 N N . ARG A 1 86 ? -5.909 -25.530 -40.001 1.00 70.06 86 ARG A N 1
ATOM 694 C CA . ARG A 1 86 ? -5.834 -25.885 -41.421 1.00 70.06 86 ARG A CA 1
ATOM 695 C C . ARG A 1 86 ? -6.955 -25.140 -42.141 1.00 70.06 86 ARG A C 1
ATOM 697 O O . ARG A 1 86 ? -8.124 -25.458 -41.945 1.00 70.06 86 ARG A O 1
ATOM 704 N N . ARG A 1 87 ? -6.604 -24.157 -42.980 1.00 67.69 87 ARG A N 1
ATOM 705 C CA . ARG A 1 87 ? -7.562 -23.525 -43.899 1.00 67.69 87 ARG A CA 1
ATOM 706 C C . ARG A 1 87 ? -8.153 -24.614 -44.789 1.00 67.69 87 ARG A C 1
ATOM 708 O O . ARG A 1 87 ? -7.448 -25.222 -45.592 1.00 67.69 87 ARG A O 1
ATOM 715 N N . ARG A 1 88 ? -9.445 -24.878 -44.618 1.00 67.12 88 ARG A N 1
ATOM 716 C CA . ARG A 1 88 ? -10.199 -25.780 -45.482 1.00 67.12 88 ARG A CA 1
ATOM 717 C C . ARG A 1 88 ? -10.301 -25.096 -46.846 1.00 67.12 88 ARG A C 1
ATOM 719 O O . ARG A 1 88 ? -10.887 -24.023 -46.949 1.00 67.12 88 ARG A O 1
ATOM 726 N N . LYS A 1 89 ? -9.657 -25.666 -47.868 1.00 63.53 89 LYS A N 1
ATOM 727 C CA . LYS A 1 89 ? -9.774 -25.191 -49.251 1.00 63.53 89 LYS A CA 1
ATOM 728 C C . LYS A 1 89 ? -11.221 -25.446 -49.672 1.00 63.53 89 LYS A C 1
ATOM 730 O O . LYS A 1 89 ? -11.615 -26.598 -49.827 1.00 63.53 89 LYS A O 1
ATOM 735 N N . VAL A 1 90 ? -12.024 -24.389 -49.745 1.00 64.94 90 VAL A N 1
ATOM 736 C CA . VAL A 1 90 ? -13.353 -24.453 -50.356 1.00 64.94 90 VAL A CA 1
ATOM 737 C C . VAL A 1 90 ? -13.107 -24.595 -51.853 1.00 64.94 90 VAL A C 1
ATOM 739 O O . VAL A 1 90 ? -12.552 -23.694 -52.476 1.00 64.94 90 VAL A O 1
ATOM 742 N N . THR A 1 91 ? -13.399 -25.768 -52.400 1.00 64.81 91 THR A N 1
ATOM 743 C CA . THR A 1 91 ? -13.442 -25.986 -53.845 1.00 64.81 91 THR A CA 1
ATOM 744 C C . THR A 1 91 ? -14.759 -25.402 -54.348 1.00 64.81 91 THR A C 1
ATOM 746 O O . THR A 1 91 ? -15.816 -25.876 -53.926 1.00 64.81 91 THR A O 1
ATOM 749 N N . SER A 1 92 ? -14.675 -24.337 -55.154 1.00 55.69 92 SER A N 1
ATOM 750 C CA . SER A 1 92 ? -15.780 -23.859 -55.999 1.00 55.69 92 SER A CA 1
ATOM 751 C C . SER A 1 92 ? -16.119 -24.864 -57.086 1.00 55.69 92 SER A C 1
ATOM 753 O O . SER A 1 92 ? -15.193 -25.599 -57.501 1.00 55.69 92 SER A O 1
#